Protein AF-A0A521WJJ8-F1 (afdb_monomer_lite)

Structure (mmCIF, N/CA/C/O backbone):
data_AF-A0A521WJJ8-F1
#
_entry.id   AF-A0A521WJJ8-F1
#
loop_
_atom_site.group_PDB
_atom_site.id
_atom_site.type_symbol
_atom_site.label_atom_id
_atom_site.label_alt_id
_atom_site.label_comp_id
_atom_site.label_asym_id
_atom_site.label_entity_id
_atom_site.label_seq_id
_atom_site.pdbx_PDB_ins_code
_atom_site.Cartn_x
_atom_site.Cartn_y
_atom_site.Cartn_z
_atom_site.occupancy
_atom_site.B_iso_or_equiv
_atom_site.auth_seq_id
_atom_site.auth_comp_id
_atom_site.auth_asym_id
_atom_site.auth_atom_id
_atom_site.pdbx_PDB_model_num
ATOM 1 N N . MET A 1 1 ? 22.223 14.630 15.307 1.00 37.88 1 MET A N 1
ATOM 2 C CA . MET A 1 1 ? 21.807 13.912 14.081 1.00 37.88 1 MET A CA 1
ATOM 3 C C . MET A 1 1 ? 20.876 12.774 14.476 1.00 37.88 1 MET A C 1
ATOM 5 O O . MET A 1 1 ? 21.308 11.888 15.202 1.00 37.88 1 MET A O 1
ATOM 9 N N . LYS A 1 2 ? 19.592 12.819 14.096 1.00 40.09 2 LYS A N 1
ATOM 10 C CA . LYS A 1 2 ? 18.660 11.712 14.369 1.00 40.09 2 LYS A CA 1
ATOM 11 C C . LYS A 1 2 ? 19.119 10.502 13.550 1.00 40.09 2 LYS A C 1
ATOM 13 O O . LYS A 1 2 ? 19.186 10.594 12.327 1.00 40.09 2 LYS A O 1
ATOM 18 N N . ARG A 1 3 ? 19.483 9.398 14.209 1.00 43.62 3 ARG A N 1
ATOM 19 C CA . ARG A 1 3 ? 19.752 8.125 13.529 1.00 43.62 3 ARG A CA 1
ATOM 20 C C . ARG A 1 3 ? 18.470 7.733 12.790 1.00 43.62 3 ARG A C 1
ATOM 22 O O . ARG A 1 3 ? 17.482 7.405 13.438 1.00 43.62 3 ARG A O 1
ATOM 29 N N . ARG A 1 4 ? 18.465 7.793 11.453 1.00 55.31 4 ARG A N 1
ATOM 30 C CA . ARG A 1 4 ? 17.459 7.074 10.663 1.00 55.31 4 ARG A CA 1
ATOM 31 C C . ARG A 1 4 ? 17.707 5.596 10.941 1.00 55.31 4 ARG A C 1
ATOM 33 O O . ARG A 1 4 ? 18.729 5.059 10.522 1.00 55.31 4 ARG A O 1
ATOM 40 N N . HIS A 1 5 ? 16.833 4.976 11.722 1.00 49.09 5 HIS A N 1
ATOM 41 C CA . HIS A 1 5 ? 16.844 3.537 11.918 1.00 49.09 5 HIS A CA 1
ATOM 42 C C . HIS A 1 5 ? 16.399 2.928 10.583 1.00 49.09 5 HIS A C 1
ATOM 44 O O . HIS A 1 5 ? 15.207 2.849 10.306 1.00 49.09 5 HIS A O 1
ATOM 50 N N . ARG A 1 6 ? 17.349 2.603 9.694 1.00 57.06 6 ARG A N 1
ATOM 51 C CA . ARG A 1 6 ? 17.057 1.729 8.553 1.00 57.06 6 ARG A CA 1
ATOM 52 C C . ARG A 1 6 ? 16.866 0.335 9.135 1.00 57.06 6 ARG A C 1
ATOM 54 O O . ARG A 1 6 ? 17.834 -0.400 9.283 1.00 57.06 6 ARG A O 1
ATOM 61 N N . MET A 1 7 ? 15.644 0.050 9.585 1.00 55.94 7 MET A N 1
ATOM 62 C CA . MET A 1 7 ? 15.297 -1.245 10.174 1.00 55.94 7 MET A CA 1
ATOM 63 C C . MET A 1 7 ? 15.349 -2.364 9.124 1.00 55.94 7 MET A C 1
ATOM 65 O O . MET A 1 7 ? 15.560 -3.516 9.482 1.00 55.94 7 MET A O 1
ATOM 69 N N . TYR A 1 8 ? 15.268 -2.005 7.838 1.00 58.62 8 TYR A N 1
ATOM 70 C CA . TYR A 1 8 ? 15.410 -2.916 6.709 1.00 58.62 8 TYR A CA 1
ATOM 71 C C . TYR A 1 8 ? 16.615 -2.536 5.840 1.00 58.62 8 TYR A C 1
ATOM 73 O O . TYR A 1 8 ? 16.881 -1.359 5.568 1.00 58.62 8 TYR A O 1
ATOM 81 N N . LEU A 1 9 ? 17.381 -3.557 5.455 1.00 73.69 9 LEU A N 1
ATOM 82 C CA . LEU A 1 9 ? 18.374 -3.469 4.392 1.00 73.69 9 LEU A CA 1
ATOM 83 C C . LEU A 1 9 ? 17.618 -3.498 3.065 1.00 73.69 9 LEU A C 1
ATOM 85 O O . LEU A 1 9 ? 16.945 -4.478 2.776 1.00 73.69 9 LEU A O 1
ATOM 89 N N . GLU A 1 10 ? 17.757 -2.437 2.274 1.00 74.06 10 GLU A N 1
ATOM 90 C CA . GLU A 1 10 ? 17.235 -2.389 0.905 1.00 74.06 10 GLU A CA 1
ATOM 91 C C . GLU A 1 10 ? 17.820 -3.551 0.090 1.00 74.06 10 GLU A C 1
ATOM 93 O O . GLU A 1 10 ? 19.044 -3.615 -0.090 1.00 74.06 10 GLU A O 1
ATOM 98 N N . LEU A 1 11 ? 16.956 -4.463 -0.370 1.00 76.38 11 LEU A N 1
ATOM 99 C CA . LEU A 1 11 ? 17.351 -5.662 -1.119 1.00 76.38 11 LEU A CA 1
ATOM 100 C C . LEU A 1 11 ? 17.881 -5.314 -2.513 1.00 76.38 11 LEU A C 1
ATOM 102 O O . LEU A 1 11 ? 18.842 -5.926 -2.976 1.00 76.38 11 LEU A O 1
ATOM 106 N N . ASN A 1 12 ? 17.295 -4.300 -3.151 1.00 82.56 12 ASN A N 1
ATOM 107 C CA . ASN A 1 12 ? 17.774 -3.732 -4.403 1.00 82.56 12 ASN A CA 1
ATOM 108 C C . ASN A 1 12 ? 17.975 -2.217 -4.243 1.00 82.56 12 ASN A C 1
ATOM 110 O O . ASN A 1 12 ? 17.044 -1.495 -3.898 1.00 82.56 12 ASN A O 1
ATOM 114 N N . LYS A 1 13 ? 19.198 -1.734 -4.486 1.00 83.62 13 LYS A N 1
ATOM 115 C CA . LYS A 1 13 ? 19.539 -0.301 -4.418 1.00 83.62 13 LYS A CA 1
ATOM 116 C C . LYS A 1 13 ? 19.449 0.403 -5.769 1.00 83.62 13 LYS A C 1
ATOM 118 O O . LYS A 1 13 ? 19.462 1.630 -5.800 1.00 83.62 13 LYS A O 1
ATOM 123 N N . ASP A 1 14 ? 19.333 -0.367 -6.843 1.00 91.06 14 ASP A N 1
ATOM 124 C CA . ASP A 1 14 ? 19.395 0.099 -8.222 1.00 91.06 14 ASP A CA 1
ATOM 125 C C . ASP A 1 14 ? 17.998 0.002 -8.853 1.00 91.06 14 ASP A C 1
ATOM 127 O O . ASP A 1 14 ? 17.772 -0.721 -9.823 1.00 91.06 14 ASP A O 1
ATOM 131 N N . LEU A 1 15 ? 17.032 0.698 -8.245 1.00 93.19 15 LEU A N 1
ATOM 132 C CA . LEU A 1 15 ? 15.677 0.819 -8.782 1.00 93.19 15 LEU A CA 1
ATOM 133 C C . LEU A 1 15 ? 15.635 1.840 -9.923 1.00 93.19 15 LEU A C 1
ATOM 135 O O . LEU A 1 15 ? 16.290 2.885 -9.866 1.00 93.19 15 LEU A O 1
ATOM 139 N N . THR A 1 16 ? 14.817 1.567 -10.939 1.00 96.44 16 THR A N 1
ATOM 140 C CA . THR A 1 16 ? 14.511 2.551 -11.984 1.00 96.44 16 THR A CA 1
ATOM 141 C C . THR A 1 16 ? 13.674 3.711 -11.420 1.00 96.44 16 THR A C 1
ATOM 143 O O . THR A 1 16 ? 13.023 3.558 -10.381 1.00 96.44 16 THR A O 1
ATOM 146 N N . PRO A 1 17 ? 13.632 4.879 -12.087 1.00 96.06 17 PRO A N 1
ATOM 147 C CA . PRO A 1 17 ? 12.759 5.985 -11.681 1.00 96.06 17 PRO A CA 1
ATOM 148 C C . PRO A 1 17 ? 11.278 5.589 -11.549 1.00 96.06 17 PRO A C 1
ATOM 150 O O . PRO A 1 17 ? 10.583 6.050 -10.640 1.00 96.06 17 PRO A O 1
ATOM 153 N N . GLU A 1 18 ? 10.798 4.696 -12.414 1.00 95.00 18 GLU A N 1
ATOM 154 C CA . GLU A 1 18 ? 9.430 4.174 -12.387 1.00 95.00 18 GLU A CA 1
ATOM 155 C C . GLU A 1 18 ? 9.193 3.312 -11.139 1.00 95.00 18 GLU A C 1
ATOM 157 O O . GLU A 1 18 ? 8.205 3.500 -10.432 1.00 95.00 18 GLU A O 1
ATOM 162 N N . GLN A 1 19 ? 10.134 2.426 -10.803 1.00 95.56 19 GLN A N 1
ATOM 163 C CA . GLN A 1 19 ? 10.083 1.601 -9.589 1.00 95.56 19 GLN A CA 1
ATOM 164 C C . GLN A 1 19 ? 10.151 2.445 -8.310 1.00 95.56 19 GLN A C 1
ATOM 166 O O . GLN A 1 19 ? 9.431 2.171 -7.350 1.00 95.56 19 GLN A O 1
ATOM 171 N N . ILE A 1 20 ? 10.968 3.504 -8.299 1.00 95.44 20 ILE A N 1
ATOM 172 C CA . ILE A 1 20 ? 11.011 4.473 -7.193 1.00 95.44 20 ILE A CA 1
ATOM 173 C C . ILE A 1 20 ? 9.650 5.155 -7.038 1.00 95.44 20 ILE A C 1
ATOM 175 O O . ILE A 1 20 ? 9.146 5.278 -5.924 1.00 95.44 20 ILE A O 1
ATOM 179 N N . THR A 1 21 ? 9.021 5.541 -8.148 1.00 95.62 21 THR A N 1
ATOM 180 C CA . THR A 1 21 ? 7.690 6.161 -8.128 1.00 95.62 21 THR A CA 1
ATOM 181 C C . THR A 1 21 ? 6.641 5.212 -7.541 1.00 95.62 21 THR A C 1
ATOM 183 O O . THR A 1 21 ? 5.867 5.625 -6.675 1.00 95.62 21 THR A O 1
ATOM 186 N N . ILE A 1 22 ? 6.648 3.934 -7.941 1.00 95.25 22 ILE A N 1
ATOM 187 C CA . ILE A 1 22 ? 5.768 2.895 -7.377 1.00 95.25 22 ILE A CA 1
ATOM 188 C C . ILE A 1 22 ? 5.992 2.761 -5.865 1.00 95.25 22 ILE A C 1
ATOM 190 O O . ILE A 1 22 ? 5.023 2.754 -5.098 1.00 95.25 22 ILE A O 1
ATOM 194 N N . LYS A 1 23 ? 7.256 2.713 -5.426 1.00 94.75 23 LYS A N 1
ATOM 195 C CA . LYS A 1 23 ? 7.629 2.644 -4.007 1.00 94.75 23 LYS 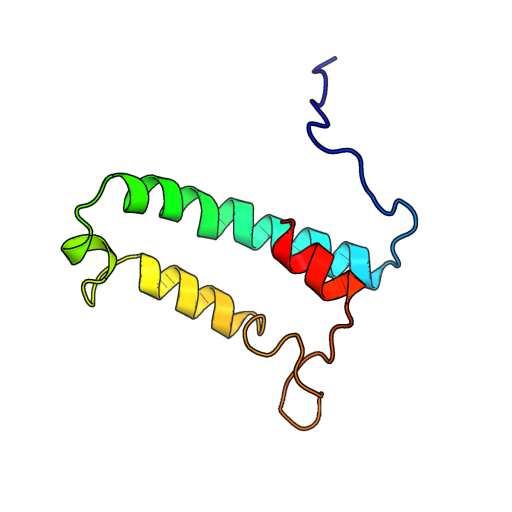A CA 1
ATOM 196 C C . LYS A 1 23 ? 7.068 3.826 -3.221 1.00 94.75 23 LYS A C 1
ATOM 198 O O . LYS A 1 23 ? 6.375 3.638 -2.229 1.00 94.75 23 LYS A O 1
ATOM 203 N N . GLU A 1 24 ? 7.307 5.052 -3.679 1.00 95.94 24 GLU A N 1
ATOM 204 C CA . GLU A 1 24 ? 6.865 6.267 -2.985 1.00 95.94 24 GLU A CA 1
ATOM 205 C C . GLU A 1 24 ? 5.338 6.398 -2.922 1.00 95.94 24 GLU A C 1
ATOM 207 O O . GLU A 1 24 ? 4.785 6.816 -1.900 1.00 95.94 24 GLU A O 1
ATOM 212 N N . GLN A 1 25 ? 4.640 6.042 -4.004 1.00 95.69 25 GLN A N 1
ATOM 213 C CA . GLN A 1 25 ? 3.178 6.053 -4.043 1.00 95.69 25 GLN A CA 1
ATOM 214 C C . GLN A 1 25 ? 2.586 5.020 -3.081 1.00 95.69 25 GLN A C 1
ATOM 216 O O . GLN A 1 25 ? 1.692 5.360 -2.301 1.00 95.69 25 GLN A O 1
ATOM 221 N N . THR A 1 26 ? 3.124 3.798 -3.085 1.00 96.25 26 THR A N 1
ATOM 222 C CA . THR A 1 26 ? 2.663 2.729 -2.193 1.00 96.25 26 THR A CA 1
ATOM 223 C C . THR A 1 26 ? 2.985 3.050 -0.737 1.00 96.25 26 THR A C 1
ATOM 225 O O . THR A 1 26 ? 2.097 2.974 0.112 1.00 96.25 26 THR A O 1
ATOM 228 N N . HIS A 1 27 ? 4.192 3.552 -0.453 1.00 96.31 27 HIS A N 1
ATOM 229 C CA . HIS A 1 27 ? 4.585 4.004 0.881 1.00 96.31 27 HIS A CA 1
ATOM 230 C C . HIS A 1 27 ? 3.622 5.051 1.437 1.00 96.31 27 HIS A C 1
ATOM 232 O O . HIS A 1 27 ? 3.233 4.992 2.606 1.00 96.31 27 HIS A O 1
ATOM 238 N N . ARG A 1 28 ? 3.225 6.023 0.606 1.00 96.75 28 ARG A N 1
ATOM 239 C CA . ARG A 1 28 ? 2.293 7.077 1.010 1.00 96.75 28 ARG A CA 1
ATOM 240 C C . ARG A 1 28 ? 0.911 6.510 1.318 1.00 96.75 28 ARG A C 1
ATOM 242 O O . ARG A 1 28 ? 0.361 6.833 2.367 1.00 96.75 28 ARG A O 1
ATOM 249 N N . PHE A 1 29 ? 0.378 5.624 0.473 1.00 97.50 29 PHE A N 1
ATOM 250 C CA . PHE A 1 29 ? -0.868 4.912 0.776 1.00 97.50 29 PHE A CA 1
ATOM 251 C C . PHE A 1 29 ? -0.761 4.136 2.099 1.00 97.50 29 PHE A C 1
ATOM 253 O O . PHE A 1 29 ? -1.636 4.253 2.962 1.00 97.50 29 PHE A O 1
ATOM 260 N N . ALA A 1 30 ? 0.338 3.410 2.307 1.00 97.44 30 ALA A N 1
ATOM 261 C CA . ALA A 1 30 ? 0.564 2.656 3.528 1.00 97.44 30 ALA A CA 1
ATOM 262 C C . ALA A 1 30 ? 0.618 3.571 4.767 1.00 97.44 30 ALA A C 1
ATOM 264 O O . ALA A 1 30 ? -0.041 3.312 5.775 1.00 97.44 30 ALA A O 1
ATOM 265 N N . ALA A 1 31 ? 1.384 4.662 4.702 1.00 97.38 31 ALA A N 1
ATOM 266 C CA . ALA A 1 31 ? 1.605 5.583 5.813 1.00 97.38 31 ALA A CA 1
ATOM 267 C C . ALA A 1 31 ? 0.378 6.435 6.159 1.00 97.38 31 ALA A C 1
ATOM 269 O O . ALA A 1 31 ? 0.095 6.634 7.340 1.00 97.38 31 ALA A O 1
ATOM 270 N N . GLU A 1 32 ? -0.334 6.939 5.153 1.00 97.19 32 GLU A N 1
ATOM 271 C CA . GLU A 1 32 ? -1.404 7.923 5.340 1.00 97.19 32 GLU A CA 1
ATOM 272 C C . GLU A 1 32 ? -2.792 7.278 5.435 1.00 97.19 32 GLU A C 1
ATOM 274 O O . GLU A 1 32 ? -3.680 7.847 6.069 1.00 97.19 32 GLU A O 1
ATOM 279 N N . VAL A 1 33 ? -2.981 6.083 4.859 1.00 97.56 33 VAL A N 1
ATOM 280 C CA . VAL A 1 33 ? -4.287 5.406 4.796 1.00 97.56 33 VAL A CA 1
ATOM 281 C C . VAL A 1 33 ? -4.274 4.083 5.561 1.00 97.56 33 VAL A C 1
ATOM 283 O O . VAL A 1 33 ? -5.002 3.939 6.544 1.00 97.56 33 VAL A O 1
ATOM 286 N N . LEU A 1 34 ? -3.444 3.119 5.150 1.00 97.75 34 LEU A N 1
ATOM 287 C CA . LEU A 1 34 ? -3.525 1.744 5.659 1.00 97.75 34 LEU A CA 1
ATOM 288 C C . LEU A 1 34 ? -3.136 1.633 7.140 1.00 97.75 34 LEU A C 1
ATOM 290 O O . LEU A 1 34 ? -3.934 1.154 7.944 1.00 97.75 34 LEU A O 1
ATOM 294 N N . ARG A 1 35 ? -1.932 2.082 7.524 1.00 97.75 35 ARG A N 1
ATOM 295 C CA . ARG A 1 35 ? -1.397 1.914 8.890 1.00 97.75 35 ARG A CA 1
ATOM 296 C C . ARG A 1 35 ? -2.225 2.648 9.960 1.00 97.75 35 ARG A C 1
ATOM 298 O O . ARG A 1 35 ? -2.477 2.061 11.011 1.00 97.75 35 ARG A O 1
ATOM 305 N N . PRO A 1 36 ? -2.701 3.893 9.751 1.00 98.38 36 PRO A N 1
ATOM 306 C CA . PRO A 1 36 ? -3.561 4.552 10.733 1.00 98.38 36 PRO A CA 1
ATOM 307 C C . PRO A 1 36 ? -4.897 3.832 10.943 1.00 98.38 36 PRO A C 1
ATOM 309 O O . PRO A 1 36 ? -5.411 3.813 12.063 1.00 98.38 36 PRO A O 1
ATOM 312 N N . VAL A 1 37 ? -5.471 3.252 9.883 1.00 98.50 37 VAL A N 1
ATOM 313 C CA . VAL A 1 37 ? -6.723 2.493 9.976 1.00 98.50 37 VAL A CA 1
ATOM 314 C C . VAL A 1 37 ? -6.481 1.124 10.605 1.00 98.50 37 VAL A C 1
ATOM 316 O O . VAL A 1 37 ? -7.241 0.748 11.493 1.00 98.50 37 VAL A O 1
ATOM 319 N N . SER A 1 38 ? -5.406 0.416 10.245 1.00 98.19 38 SER A N 1
ATOM 320 C CA . SER A 1 38 ? -5.098 -0.904 10.810 1.00 98.19 38 SER A CA 1
ATOM 321 C C . SER A 1 38 ? -4.959 -0.856 12.331 1.00 98.19 38 SER A C 1
ATOM 323 O O . SER A 1 38 ? -5.554 -1.673 13.020 1.00 98.19 38 SER A O 1
ATOM 325 N N . VAL A 1 39 ? -4.301 0.173 12.871 1.00 98.44 39 VAL A N 1
ATOM 326 C CA . VAL A 1 39 ? -4.171 0.402 14.320 1.00 98.44 39 VAL A CA 1
ATOM 327 C C . VAL A 1 39 ? -5.530 0.587 15.015 1.00 98.44 39 VAL A C 1
ATOM 329 O O . VAL A 1 39 ? -5.671 0.264 16.196 1.00 98.44 39 VAL A O 1
ATOM 332 N N . LYS A 1 40 ? -6.536 1.134 14.323 1.00 98.06 40 LYS A N 1
ATOM 333 C CA . LYS A 1 40 ? -7.903 1.250 14.859 1.00 98.06 40 LYS A CA 1
ATOM 334 C C . LYS A 1 40 ? -8.632 -0.089 14.783 1.00 98.06 40 LYS A C 1
ATOM 336 O O . LYS A 1 40 ? -9.220 -0.493 15.779 1.00 98.06 40 LYS A O 1
ATOM 341 N N . LEU A 1 41 ? -8.558 -0.759 13.632 1.00 98.44 41 LEU A N 1
ATOM 342 C CA . LEU A 1 41 ? -9.209 -2.049 13.391 1.00 98.44 41 LEU A CA 1
ATOM 343 C C . LEU A 1 41 ? -8.687 -3.143 14.331 1.00 98.44 41 LEU A C 1
ATOM 345 O O . LEU A 1 41 ? -9.479 -3.923 14.836 1.00 98.44 41 LEU A O 1
ATOM 349 N N . ASP A 1 42 ? -7.387 -3.146 14.633 1.00 98.31 42 ASP A N 1
ATOM 350 C CA . ASP A 1 42 ? -6.732 -4.103 15.540 1.00 98.31 42 ASP A CA 1
ATOM 351 C C . ASP A 1 42 ? -7.308 -4.087 16.970 1.00 98.31 42 ASP A C 1
ATOM 353 O O . ASP A 1 42 ? -7.178 -5.050 17.718 1.00 98.31 42 ASP A O 1
ATOM 357 N N . ARG A 1 43 ? -7.984 -2.996 17.356 1.00 97.94 43 ARG A N 1
ATOM 358 C CA . ARG A 1 43 ? -8.624 -2.842 18.673 1.00 97.94 43 ARG A CA 1
ATOM 359 C C . ARG A 1 43 ? -10.124 -3.141 18.675 1.00 97.94 43 ARG A C 1
ATOM 361 O O . ARG A 1 43 ? -10.760 -2.965 19.712 1.00 97.94 43 ARG A O 1
ATOM 368 N N . MET A 1 44 ? -10.704 -3.494 17.532 1.00 98.06 44 MET A N 1
ATOM 369 C CA . MET A 1 44 ? -12.132 -3.777 17.393 1.00 98.06 44 MET A CA 1
ATOM 370 C C . MET A 1 44 ? -12.392 -5.281 17.481 1.00 98.06 44 MET A C 1
ATOM 372 O O . MET A 1 44 ? -11.539 -6.086 17.11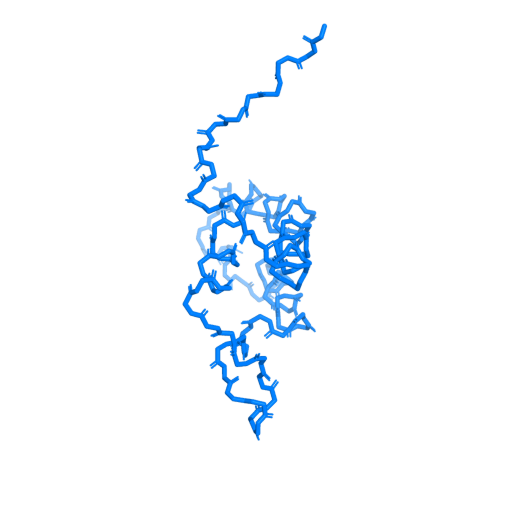4 1.00 98.06 44 MET A O 1
ATOM 376 N N . ASP A 1 45 ? -13.601 -5.656 17.897 1.00 98.44 45 ASP A N 1
ATOM 377 C CA . ASP A 1 45 ? -14.050 -7.040 17.757 1.00 98.44 45 ASP A CA 1
ATOM 378 C C . ASP A 1 45 ? -14.110 -7.434 16.266 1.00 98.44 45 ASP A C 1
ATOM 380 O O . ASP A 1 45 ? -14.474 -6.594 15.428 1.00 98.44 45 ASP A O 1
ATOM 384 N N . PRO A 1 46 ? -13.792 -8.691 15.904 1.00 97.94 46 PRO A N 1
ATOM 385 C CA . PRO A 1 46 ? -13.753 -9.135 14.511 1.00 97.94 46 PRO A CA 1
ATOM 386 C C . PRO A 1 46 ? -15.036 -8.836 13.724 1.00 97.94 46 PRO A C 1
ATOM 388 O O . PRO A 1 46 ? -14.974 -8.388 12.578 1.00 97.94 46 PRO A O 1
ATOM 391 N N . GLU A 1 47 ? -16.205 -9.010 14.342 1.00 98.44 47 GLU A N 1
ATOM 392 C CA . GLU A 1 47 ? -17.511 -8.731 13.739 1.00 98.44 47 GLU A CA 1
ATOM 393 C C . GLU A 1 47 ? -17.668 -7.246 13.388 1.00 98.44 47 GLU A C 1
ATOM 395 O O . GLU A 1 47 ? -18.249 -6.899 12.357 1.00 98.44 47 GLU A O 1
ATOM 400 N N . ALA A 1 48 ? -17.114 -6.358 14.215 1.00 98.56 48 ALA A N 1
ATOM 401 C CA . ALA A 1 48 ? -17.139 -4.922 13.981 1.00 98.56 48 ALA A CA 1
ATOM 402 C C . ALA A 1 48 ? -16.143 -4.500 12.886 1.00 98.56 48 ALA A C 1
ATOM 40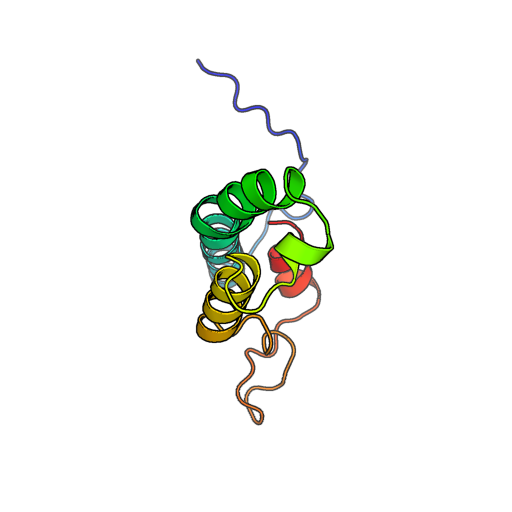4 O O . ALA A 1 48 ? -16.432 -3.570 12.131 1.00 98.56 48 ALA A O 1
ATOM 405 N N . VAL A 1 49 ? -15.007 -5.198 12.745 1.00 98.44 49 VAL A N 1
ATOM 406 C CA . VAL A 1 49 ? -14.020 -4.951 11.674 1.00 98.44 49 VAL A CA 1
ATOM 407 C C . VAL A 1 49 ? -14.618 -5.188 10.288 1.00 98.44 49 VAL A C 1
ATOM 409 O O . VAL A 1 49 ? -14.320 -4.430 9.366 1.00 98.44 49 VAL A O 1
ATOM 412 N N . ILE A 1 50 ? -15.466 -6.204 10.127 1.00 97.94 50 ILE A N 1
ATOM 413 C CA . ILE A 1 50 ? -16.060 -6.559 8.826 1.00 97.94 50 ILE A CA 1
ATOM 414 C C . ILE A 1 50 ? -17.471 -5.997 8.617 1.00 97.94 50 ILE A C 1
ATOM 416 O O . ILE A 1 50 ? -18.051 -6.184 7.547 1.00 97.94 50 ILE A O 1
ATOM 420 N N . ALA A 1 51 ? -18.034 -5.293 9.603 1.00 98.44 51 ALA A N 1
ATOM 421 C CA . ALA A 1 51 ? -19.357 -4.689 9.483 1.00 98.44 51 ALA A CA 1
ATOM 422 C C . ALA A 1 51 ? -19.430 -3.738 8.264 1.00 98.44 51 ALA A C 1
ATOM 424 O O . ALA A 1 51 ? -18.433 -3.084 7.946 1.00 98.44 51 ALA A O 1
ATOM 425 N N . PRO A 1 52 ? -20.588 -3.587 7.586 1.00 98.00 52 PRO A N 1
ATOM 426 C CA . PRO A 1 52 ? -20.694 -2.792 6.352 1.00 98.00 52 PRO A CA 1
ATOM 427 C C . PRO A 1 52 ? -20.221 -1.330 6.455 1.00 98.00 52 PRO A C 1
ATOM 429 O O . PRO A 1 52 ? -19.804 -0.747 5.458 1.00 98.00 52 PRO A O 1
ATOM 432 N N . GLY A 1 53 ? -20.268 -0.737 7.653 1.00 96.75 53 GLY A N 1
ATOM 433 C CA . GLY A 1 53 ? -19.805 0.630 7.929 1.00 96.75 53 GLY A CA 1
ATOM 434 C C . GLY A 1 53 ? -18.356 0.742 8.419 1.00 96.75 53 GLY A C 1
ATOM 435 O O . GLY A 1 53 ? -17.954 1.815 8.857 1.00 96.75 53 GLY A O 1
ATOM 436 N N . SER A 1 54 ? -17.587 -0.349 8.410 1.00 98.44 54 SER A N 1
ATOM 437 C CA . SER A 1 54 ? -16.200 -0.354 8.881 1.00 98.44 54 SER A CA 1
ATOM 438 C C . SER A 1 54 ? -15.264 0.433 7.963 1.00 98.44 54 SER A C 1
ATOM 440 O O . SER A 1 54 ? -15.350 0.349 6.735 1.00 98.44 54 SER A O 1
ATOM 442 N N . ALA A 1 55 ? -14.286 1.109 8.573 1.00 97.94 55 ALA A N 1
ATOM 443 C CA . ALA A 1 55 ? -13.206 1.804 7.874 1.00 97.94 55 ALA A CA 1
ATOM 444 C C . ALA A 1 55 ? -12.322 0.863 7.028 1.00 97.94 55 ALA A C 1
ATOM 446 O O . ALA A 1 55 ? -11.620 1.330 6.133 1.00 97.94 55 ALA A O 1
ATOM 447 N N . LEU A 1 56 ? -12.375 -0.458 7.258 1.00 98.38 56 LEU A N 1
ATOM 448 C CA . LEU A 1 56 ? -11.734 -1.453 6.390 1.00 98.38 56 LEU A CA 1
ATOM 449 C C . LEU A 1 56 ? -12.166 -1.278 4.925 1.00 98.38 56 LEU A C 1
ATOM 451 O O . LEU A 1 56 ? -11.341 -1.306 4.011 1.00 98.38 56 LEU A O 1
ATOM 455 N N . TRP A 1 57 ? -13.458 -1.044 4.697 1.00 98.38 57 TRP A N 1
ATOM 456 C CA . TRP A 1 57 ? -14.005 -0.918 3.350 1.00 98.38 57 TRP A CA 1
ATOM 457 C C . TRP A 1 57 ? -13.577 0.384 2.665 1.00 98.38 57 TRP A C 1
ATOM 459 O O . TRP A 1 57 ? -13.423 0.401 1.445 1.00 98.38 57 TRP A O 1
ATOM 469 N N . ASP A 1 58 ? -13.323 1.456 3.422 1.00 98.19 58 ASP A N 1
ATOM 470 C CA . ASP A 1 58 ? -12.741 2.695 2.886 1.00 98.19 58 ASP A CA 1
ATOM 471 C C . ASP A 1 58 ? -11.298 2.496 2.415 1.00 98.19 58 ASP A C 1
ATOM 473 O O . ASP A 1 58 ? -10.914 3.009 1.359 1.00 98.19 58 ASP A O 1
ATOM 477 N N . VAL A 1 59 ? -10.514 1.700 3.151 1.00 98.25 59 VAL A N 1
ATOM 478 C CA . VAL A 1 59 ? -9.150 1.332 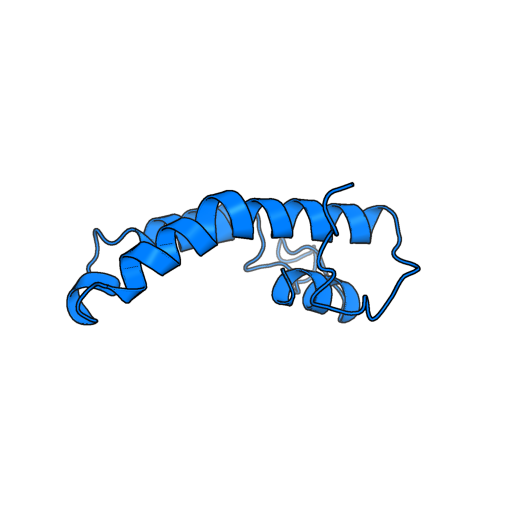2.747 1.00 98.25 59 VAL A CA 1
ATOM 479 C C . VAL A 1 59 ? -9.185 0.555 1.436 1.00 98.25 59 VAL A C 1
ATOM 481 O O . VAL A 1 59 ? -8.460 0.909 0.507 1.00 98.25 59 VAL A O 1
ATOM 484 N N . PHE A 1 60 ? -10.061 -0.448 1.308 1.00 97.81 60 PHE A N 1
ATOM 485 C CA . PHE A 1 60 ? -10.191 -1.195 0.055 1.00 97.81 60 PHE A CA 1
ATOM 486 C C . PHE A 1 60 ? -10.692 -0.333 -1.101 1.00 97.81 60 PHE A C 1
ATOM 488 O O . PHE A 1 60 ? -10.134 -0.416 -2.190 1.00 97.81 60 PHE A O 1
ATOM 495 N N . ARG A 1 61 ? -11.675 0.549 -0.884 1.00 97.94 61 ARG A N 1
ATOM 496 C CA . ARG A 1 61 ? -12.096 1.515 -1.912 1.00 97.94 61 ARG A CA 1
ATOM 497 C C . ARG A 1 61 ? -10.921 2.357 -2.403 1.00 97.94 61 ARG A C 1
ATOM 499 O O . ARG A 1 61 ? -10.724 2.476 -3.608 1.00 97.94 61 ARG A O 1
ATOM 506 N N . THR A 1 62 ? -10.117 2.879 -1.480 1.00 97.31 62 THR A N 1
ATOM 507 C CA . THR A 1 62 ? -8.922 3.667 -1.813 1.00 97.31 62 THR A CA 1
ATOM 508 C C . THR A 1 62 ? -7.887 2.830 -2.573 1.00 97.31 62 THR A C 1
ATOM 510 O O . THR A 1 62 ? -7.364 3.278 -3.590 1.00 97.31 62 THR A O 1
ATOM 513 N N . TYR A 1 63 ? -7.638 1.590 -2.140 1.00 96.00 63 TYR A N 1
ATOM 514 C CA . TYR A 1 63 ? -6.728 0.653 -2.811 1.00 96.00 63 TYR A CA 1
ATOM 515 C C . TYR A 1 63 ? -7.174 0.347 -4.250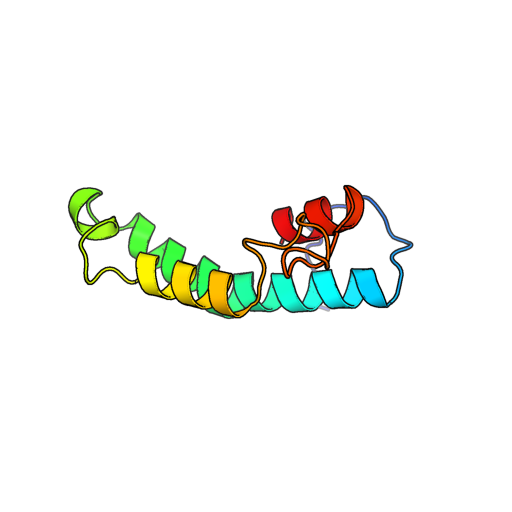 1.00 96.00 63 TYR A C 1
ATOM 517 O O . TYR A 1 63 ? -6.362 0.317 -5.175 1.00 96.00 63 TYR A O 1
ATOM 525 N N . TYR A 1 64 ? -8.481 0.172 -4.459 1.00 96.56 64 TYR A N 1
ATOM 526 C CA . TYR A 1 64 ? -9.057 -0.082 -5.777 1.00 96.56 64 TYR A CA 1
ATOM 527 C C . TYR A 1 64 ? -8.984 1.150 -6.682 1.00 96.56 64 TYR A C 1
ATOM 529 O O . TYR A 1 64 ? -8.596 1.026 -7.841 1.00 96.56 64 TYR A O 1
ATOM 537 N N . GLN A 1 65 ? -9.284 2.341 -6.155 1.00 95.50 65 GLN A N 1
ATOM 538 C CA . GLN A 1 65 ? -9.170 3.609 -6.889 1.00 95.50 65 GLN A CA 1
ATOM 539 C C . GLN A 1 65 ? -7.745 3.885 -7.381 1.00 95.50 65 GLN A C 1
ATOM 541 O O . GLN A 1 65 ? -7.575 4.483 -8.438 1.00 95.50 65 GLN A O 1
ATOM 546 N N . GLN A 1 66 ? -6.730 3.432 -6.640 1.00 92.81 66 GLN A N 1
ATOM 547 C CA . GLN A 1 66 ? -5.321 3.544 -7.035 1.00 92.81 66 GLN A CA 1
ATOM 548 C C . GLN A 1 66 ? -4.872 2.446 -8.015 1.00 92.81 66 GLN A C 1
ATOM 550 O O . GLN A 1 66 ? -3.729 2.450 -8.455 1.00 92.81 66 GLN A O 1
ATOM 555 N N . GLY A 1 67 ? -5.751 1.505 -8.377 1.00 94.12 67 GLY A N 1
ATOM 556 C CA . GLY A 1 67 ? -5.459 0.462 -9.362 1.00 94.12 67 GLY A CA 1
ATOM 557 C C . GLY A 1 67 ? -4.635 -0.714 -8.832 1.00 94.12 67 GLY A C 1
ATOM 558 O O . GLY A 1 67 ? -4.375 -1.648 -9.584 1.00 94.12 67 GLY A O 1
ATOM 559 N N . PHE A 1 68 ? -4.283 -0.747 -7.541 1.00 94.00 68 PHE A N 1
ATOM 560 C CA . PHE A 1 68 ? -3.411 -1.796 -6.999 1.00 94.00 68 PHE A CA 1
ATOM 561 C C . PHE A 1 68 ? -3.997 -3.214 -7.122 1.00 94.00 68 PHE A C 1
ATOM 563 O O . PHE A 1 68 ? -3.269 -4.169 -7.370 1.00 94.00 68 PHE A O 1
ATOM 570 N N . HIS A 1 69 ? -5.323 -3.358 -7.050 1.00 94.81 69 HIS A N 1
ATOM 571 C CA . HIS A 1 69 ? -6.025 -4.629 -7.289 1.00 94.81 69 HIS A CA 1
ATOM 572 C C . HIS A 1 69 ? -5.859 -5.200 -8.714 1.00 94.81 69 HIS A C 1
ATOM 574 O O . HIS A 1 69 ? -6.097 -6.387 -8.923 1.00 94.81 69 HIS A O 1
ATOM 580 N N . LEU A 1 70 ? -5.439 -4.377 -9.681 1.00 96.56 70 LEU A N 1
ATOM 581 C CA . LEU A 1 70 ? -5.167 -4.758 -11.071 1.00 96.56 70 LEU A CA 1
ATOM 582 C C . LEU A 1 70 ? -3.671 -4.691 -11.406 1.00 96.56 70 LEU A C 1
ATOM 584 O O . LEU A 1 70 ? -3.301 -4.847 -12.566 1.00 96.56 70 LEU A O 1
ATOM 588 N N . ALA A 1 71 ? -2.799 -4.459 -10.420 1.00 95.75 71 ALA A N 1
ATOM 589 C CA . ALA A 1 71 ? -1.392 -4.141 -10.652 1.00 95.75 71 ALA A CA 1
ATOM 590 C C . ALA A 1 71 ? -0.674 -5.173 -11.542 1.00 95.75 71 ALA A C 1
ATOM 592 O O . ALA A 1 71 ? 0.062 -4.793 -12.446 1.00 95.75 71 ALA A O 1
ATOM 593 N N . GLN A 1 72 ? -0.948 -6.466 -11.353 1.00 96.00 72 GLN A N 1
ATOM 594 C CA . GLN A 1 72 ? -0.343 -7.555 -12.137 1.00 96.00 72 GLN A CA 1
ATOM 595 C C . GLN A 1 72 ? -1.097 -7.910 -13.420 1.00 96.00 72 GLN A C 1
ATOM 597 O O . GLN A 1 72 ? -0.641 -8.755 -14.188 1.00 96.00 72 GLN A O 1
ATOM 602 N N . PHE A 1 73 ? -2.273 -7.328 -13.647 1.00 97.19 73 PHE A N 1
ATOM 603 C CA . PHE A 1 73 ? -3.053 -7.637 -14.836 1.00 97.19 73 PHE A CA 1
ATOM 604 C C . PHE A 1 73 ? -2.432 -6.953 -16.061 1.00 97.19 73 PHE A C 1
ATOM 606 O O . PHE A 1 73 ? -1.881 -5.856 -15.937 1.00 97.19 73 PHE A O 1
ATOM 613 N N . PRO A 1 74 ? -2.540 -7.558 -17.255 1.00 97.31 74 PRO A N 1
ATOM 614 C CA . PRO A 1 74 ? -2.147 -6.902 -18.493 1.00 97.31 74 PRO A CA 1
ATOM 615 C C . PRO A 1 74 ? -2.906 -5.588 -18.709 1.00 97.31 74 PRO A C 1
ATOM 617 O O . PRO A 1 74 ? -4.078 -5.472 -18.340 1.00 97.31 74 PRO A O 1
ATOM 620 N N . GLU A 1 75 ? -2.286 -4.645 -19.418 1.00 95.75 75 GLU A N 1
ATOM 621 C CA . GLU A 1 75 ? -2.921 -3.374 -19.806 1.00 95.75 75 GLU A CA 1
ATOM 622 C C . GLU A 1 75 ? -4.228 -3.581 -20.585 1.00 95.75 75 GLU A C 1
ATOM 624 O O . GLU A 1 75 ? -5.191 -2.842 -20.398 1.00 95.75 75 GLU A O 1
ATOM 629 N N . ALA A 1 76 ? -4.316 -4.647 -21.392 1.00 97.31 76 ALA A N 1
ATOM 630 C CA . ALA A 1 76 ? -5.531 -5.01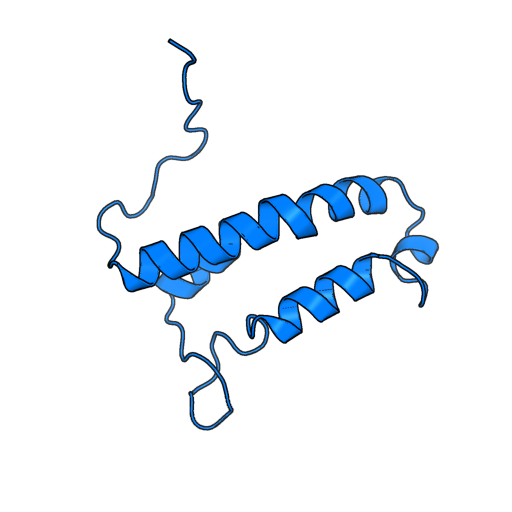8 -22.122 1.00 97.31 76 ALA A CA 1
ATOM 631 C C . ALA A 1 76 ? -6.739 -5.325 -21.210 1.00 97.31 76 ALA A C 1
ATOM 633 O O . ALA A 1 76 ? -7.876 -5.315 -21.676 1.00 97.31 76 ALA A O 1
ATOM 634 N N . LEU A 1 77 ? -6.499 -5.595 -19.923 1.00 96.56 77 LEU A N 1
ATOM 635 C CA . LEU A 1 77 ? -7.520 -5.798 -18.892 1.00 96.56 77 LEU A CA 1
ATOM 636 C C . LEU A 1 77 ? -7.601 -4.611 -17.912 1.00 96.56 77 LEU A C 1
ATOM 638 O O . LEU A 1 77 ? -8.228 -4.726 -16.862 1.00 96.56 77 LEU A O 1
ATOM 642 N N . GLY A 1 78 ? -6.970 -3.480 -18.244 1.00 94.75 78 GLY A N 1
ATOM 643 C CA . GLY A 1 78 ? -6.923 -2.276 -17.412 1.00 94.75 78 GLY A CA 1
ATOM 644 C C . GLY A 1 78 ? -5.896 -2.322 -16.276 1.00 94.75 78 GLY A C 1
ATOM 645 O O . GLY A 1 78 ? -5.966 -1.486 -15.378 1.00 94.75 78 GLY A O 1
ATOM 646 N N . GLY A 1 79 ? -4.977 -3.293 -16.281 1.00 95.94 79 GLY A N 1
ATOM 647 C CA . GLY A 1 79 ? -3.905 -3.398 -15.289 1.00 95.94 79 GLY A CA 1
ATOM 648 C C . GLY A 1 79 ? -2.619 -2.669 -15.679 1.00 95.94 79 GLY A C 1
ATOM 649 O O . GLY A 1 79 ? -2.516 -2.099 -16.761 1.00 95.94 79 GLY A O 1
ATOM 650 N N . ALA A 1 80 ? -1.630 -2.693 -14.784 1.00 95.44 80 ALA A N 1
ATOM 651 C CA . ALA A 1 80 ? -0.335 -2.023 -14.968 1.00 95.44 80 ALA A CA 1
ATOM 652 C C . ALA A 1 80 ? 0.798 -2.975 -15.390 1.00 95.44 80 ALA A C 1
ATOM 654 O O . ALA A 1 80 ? 1.942 -2.548 -15.523 1.00 95.44 80 ALA A O 1
ATOM 655 N N . ASN A 1 81 ? 0.491 -4.264 -15.578 1.00 96.69 81 ASN A N 1
ATOM 656 C CA . ASN A 1 81 ? 1.439 -5.308 -15.961 1.00 96.69 81 ASN A CA 1
ATOM 657 C C . ASN A 1 81 ? 2.717 -5.332 -15.092 1.00 96.69 81 ASN A C 1
ATOM 659 O O . ASN A 1 81 ? 3.817 -5.551 -15.603 1.00 96.69 81 ASN A O 1
ATOM 663 N N . LEU A 1 82 ? 2.581 -5.077 -13.783 1.00 96.38 82 LEU A N 1
ATOM 664 C CA . LEU A 1 82 ? 3.710 -5.047 -12.856 1.00 96.38 82 LEU A CA 1
ATOM 665 C C . LEU A 1 82 ? 4.394 -6.417 -12.785 1.00 96.38 82 LEU A C 1
ATOM 667 O O . LEU A 1 82 ? 3.745 -7.449 -12.583 1.00 96.38 82 LEU A O 1
ATOM 671 N N . GLY A 1 83 ? 5.720 -6.404 -12.919 1.00 95.44 83 GLY A N 1
ATOM 672 C CA . GLY A 1 83 ? 6.564 -7.580 -12.786 1.00 95.44 83 GLY A CA 1
ATOM 673 C C . GLY A 1 83 ? 6.786 -7.984 -11.329 1.00 95.44 83 GLY A C 1
ATOM 674 O O . GLY A 1 83 ? 6.273 -7.379 -10.383 1.00 95.44 83 GLY A O 1
ATOM 675 N N . SER A 1 84 ? 7.580 -9.038 -11.131 1.00 93.94 84 SER A N 1
ATOM 676 C CA . SER A 1 84 ? 7.846 -9.583 -9.794 1.00 93.94 84 SER A CA 1
ATOM 677 C C . SER A 1 84 ? 8.537 -8.584 -8.863 1.00 93.94 84 SER A C 1
ATOM 679 O O . SER A 1 84 ? 8.263 -8.590 -7.665 1.00 93.94 84 SER A O 1
ATOM 681 N N . LEU A 1 85 ? 9.427 -7.734 -9.390 1.00 93.62 85 LEU A N 1
ATOM 682 C CA . LEU A 1 85 ? 10.144 -6.744 -8.583 1.00 93.62 85 LEU A CA 1
ATOM 683 C C . LEU A 1 85 ? 9.224 -5.589 -8.174 1.00 93.62 85 LEU A C 1
ATOM 685 O O . LEU A 1 85 ? 9.200 -5.217 -7.006 1.00 93.62 85 LEU A O 1
ATOM 689 N N . GLU A 1 86 ? 8.431 -5.055 -9.100 1.00 95.19 86 GLU A N 1
ATOM 690 C CA . GLU A 1 86 ? 7.479 -3.983 -8.809 1.00 95.19 86 GLU A CA 1
ATOM 691 C C . GLU A 1 86 ? 6.420 -4.443 -7.803 1.00 95.19 86 GLU A C 1
ATOM 693 O O . GLU A 1 86 ? 6.093 -3.715 -6.870 1.00 95.19 86 GLU A O 1
ATOM 698 N N . MET A 1 87 ? 5.927 -5.676 -7.929 1.00 94.75 87 MET A N 1
ATOM 699 C CA . MET A 1 87 ? 4.987 -6.229 -6.952 1.00 94.75 87 MET A CA 1
ATOM 700 C C . MET A 1 87 ? 5.611 -6.481 -5.590 1.00 94.75 87 MET A C 1
ATOM 702 O O . MET A 1 87 ? 4.947 -6.285 -4.575 1.00 94.75 87 MET A O 1
ATOM 706 N N . HIS A 1 88 ? 6.876 -6.895 -5.550 1.00 93.38 88 HIS A N 1
ATOM 707 C CA . HIS A 1 88 ? 7.600 -6.987 -4.291 1.00 93.38 88 HIS A CA 1
ATOM 708 C C . HIS A 1 88 ? 7.678 -5.620 -3.602 1.00 93.38 88 HIS A C 1
ATOM 710 O O . HIS A 1 88 ? 7.349 -5.544 -2.422 1.00 93.38 88 HIS A O 1
ATOM 716 N N . ILE A 1 89 ? 8.012 -4.557 -4.345 1.00 93.75 89 ILE A N 1
ATOM 717 C CA . ILE A 1 89 ? 8.016 -3.178 -3.835 1.00 93.75 89 ILE A CA 1
ATOM 718 C C . ILE A 1 89 ? 6.637 -2.805 -3.274 1.00 93.75 89 ILE A C 1
ATOM 720 O O . ILE A 1 89 ? 6.551 -2.283 -2.170 1.00 93.75 89 ILE A O 1
ATOM 724 N N . VAL A 1 90 ? 5.552 -3.103 -3.999 1.00 94.12 90 VAL A N 1
ATOM 725 C CA . VAL A 1 90 ? 4.187 -2.789 -3.538 1.00 94.12 90 VAL A CA 1
ATOM 726 C C . VAL A 1 90 ? 3.827 -3.524 -2.238 1.00 94.12 90 VAL A C 1
ATOM 728 O O . VAL A 1 90 ? 3.118 -2.979 -1.403 1.00 94.12 90 VAL A O 1
ATOM 731 N N . ILE A 1 91 ? 4.273 -4.768 -2.065 1.00 92.31 91 ILE A N 1
ATOM 732 C CA . ILE A 1 91 ? 3.941 -5.585 -0.885 1.00 92.31 91 ILE A CA 1
ATOM 733 C C . ILE A 1 91 ? 4.840 -5.251 0.318 1.00 92.31 91 ILE A C 1
ATOM 735 O O . ILE A 1 91 ? 4.426 -5.447 1.460 1.00 92.31 91 ILE A O 1
ATOM 739 N N . GLU A 1 92 ? 6.072 -4.797 0.076 1.00 91.81 92 GLU A N 1
ATOM 740 C CA . GLU A 1 92 ? 7.023 -4.417 1.127 1.00 91.81 92 GLU A CA 1
ATOM 741 C C . GLU A 1 92 ? 6.605 -3.137 1.870 1.00 91.81 92 GLU A C 1
ATOM 743 O O . GLU A 1 92 ? 6.837 -3.029 3.077 1.00 91.81 92 GLU A O 1
ATOM 748 N N . GLU A 1 93 ? 5.990 -2.185 1.163 1.00 92.25 93 GLU A N 1
ATOM 749 C CA . GLU A 1 93 ? 5.544 -0.893 1.705 1.00 92.25 93 GLU A CA 1
ATOM 750 C C . GLU A 1 93 ? 4.272 -0.984 2.565 1.00 92.25 93 GLU A C 1
ATOM 752 O O . GLU A 1 93 ? 4.309 -0.504 3.728 1.00 92.25 93 GLU A O 1
#

Radius of gyration: 15.82 Å; chains: 1; bounding box: 42×24×41 Å

Secondary structure (DSSP, 8-state):
-------S--S-S---HHHHHHHHHHHHHIIIIIHHHHHHHTTS-HHHHHSTT-HHHHHHHHHHHTTGGGTTS-GGGT-----HHHHHHHHH-

Foldseek 3Di:
DPPPPCVDDDPDPDDDPVLVVLLVVLVCLCVVQVVVLVVVLVPDDPCQCPPPPHSVVVSVVVCVVVQVVQQCPDVVVVYVVDDPSSVVSNVVD

pLDDT: mean 91.35, std 13.75, range [37.88, 98.56]

Sequence (93 aa):
MKRRHRMYLELNKDLTPEQITIKEQTHRFAAEVLRPVSVKLDRMDPEAVIAPGSALWDVFRTYYQQGFHLAQFPEALGGANLGSLEMHIVIEE